Protein AF-R7LRD2-F1 (afdb_monomer_lite)

Radius of gyration: 16.64 Å; chains: 1; bounding box: 36×32×41 Å

Secondary structure (DSSP, 8-state):
-HHHHSSTHHHHHHHHHTTHHHHHTSHHHHHHHHHHHHHHHHHHHH--HHHHHHHHHHHHHHHHHHHHHHHHHHHHHHHHHHHHTT-

Structure (mmCIF, N/CA/C/O backbone):
data_AF-R7LRD2-F1
#
_entry.id   AF-R7LRD2-F1
#
loop_
_atom_site.group_PDB
_atom_site.id
_atom_site.type_symbol
_atom_site.label_atom_id
_atom_site.label_alt_id
_atom_site.label_comp_id
_atom_site.label_asym_id
_atom_site.label_entity_id
_atom_site.label_seq_id
_atom_site.pdbx_PDB_ins_code
_atom_site.Cartn_x
_atom_site.Cartn_y
_atom_site.Cartn_z
_atom_site.occupancy
_atom_site.B_iso_or_equiv
_atom_site.auth_seq_id
_atom_site.auth_comp_id
_atom_site.auth_asym_id
_atom_site.auth_atom_id
_atom_site.pdbx_PDB_model_num
ATOM 1 N N . MET A 1 1 ? 18.021 8.444 -7.296 1.00 60.41 1 MET A N 1
ATOM 2 C CA . MET A 1 1 ? 17.895 9.247 -6.063 1.00 60.41 1 MET A CA 1
ATOM 3 C C . MET A 1 1 ? 17.202 10.562 -6.378 1.00 60.41 1 MET A C 1
ATOM 5 O O . MET A 1 1 ? 16.156 10.789 -5.796 1.00 60.41 1 MET A O 1
ATOM 9 N N . ASP A 1 2 ? 17.674 11.345 -7.355 1.00 72.50 2 ASP A N 1
ATOM 10 C CA . ASP A 1 2 ? 17.055 12.639 -7.725 1.00 72.50 2 ASP A CA 1
ATOM 11 C C . ASP A 1 2 ? 15.554 12.560 -8.060 1.00 72.50 2 ASP A C 1
ATOM 13 O O . ASP A 1 2 ? 14.785 13.405 -7.624 1.00 72.50 2 ASP A O 1
ATOM 17 N N . PHE A 1 3 ? 15.122 11.471 -8.694 1.00 75.75 3 PHE A N 1
ATOM 18 C CA . PHE A 1 3 ? 13.717 11.152 -8.988 1.00 75.75 3 PHE A CA 1
ATOM 19 C C . PHE A 1 3 ? 12.781 11.027 -7.757 1.00 75.75 3 PHE A C 1
ATOM 21 O O . PHE A 1 3 ? 11.565 11.175 -7.880 1.00 75.75 3 PHE A O 1
ATOM 28 N N . PHE A 1 4 ? 13.317 10.737 -6.562 1.00 81.75 4 PHE A N 1
ATOM 29 C CA . PHE A 1 4 ? 12.530 10.803 -5.320 1.00 81.75 4 PHE A CA 1
ATOM 30 C C . PHE A 1 4 ? 12.432 12.240 -4.792 1.00 81.75 4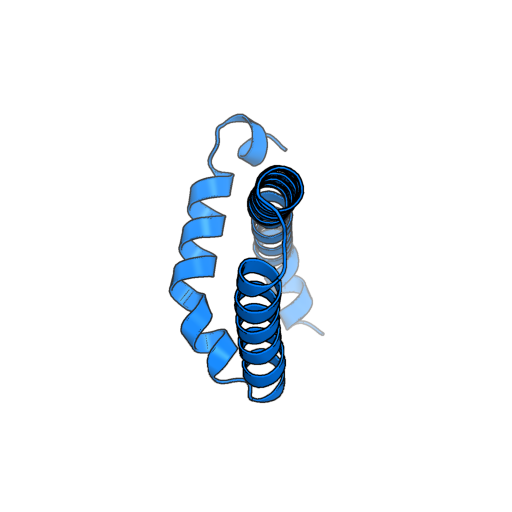 PHE A C 1
ATOM 32 O O . PHE A 1 4 ? 11.422 12.608 -4.199 1.00 81.75 4 PHE A O 1
ATOM 39 N N . ASN A 1 5 ? 13.462 13.055 -5.035 1.00 81.50 5 ASN A N 1
ATOM 40 C CA . ASN A 1 5 ? 13.577 14.416 -4.513 1.00 81.50 5 ASN A CA 1
ATOM 41 C C . ASN A 1 5 ? 12.736 15.428 -5.305 1.00 81.50 5 ASN A C 1
ATOM 43 O O . ASN A 1 5 ? 12.247 16.393 -4.726 1.00 81.50 5 ASN A O 1
ATOM 47 N N . ASP A 1 6 ? 12.561 15.218 -6.611 1.00 85.19 6 ASP A N 1
ATOM 48 C CA . ASP A 1 6 ? 11.760 16.090 -7.482 1.00 85.19 6 ASP A CA 1
ATOM 49 C C . ASP A 1 6 ? 10.270 15.694 -7.561 1.00 85.19 6 ASP A C 1
ATOM 51 O O . ASP A 1 6 ? 9.481 16.356 -8.233 1.00 85.19 6 ASP A O 1
ATOM 55 N N . GLY A 1 7 ? 9.867 14.632 -6.851 1.00 81.44 7 GLY A N 1
ATOM 56 C CA . GLY A 1 7 ? 8.487 14.141 -6.808 1.00 81.44 7 GLY A CA 1
ATOM 57 C C . GLY A 1 7 ? 8.062 13.293 -8.011 1.00 81.44 7 GLY A C 1
ATOM 58 O O . GLY A 1 7 ? 6.921 12.828 -8.043 1.00 81.44 7 GLY A O 1
ATOM 59 N N . SER A 1 8 ? 8.960 13.030 -8.965 1.00 83.00 8 SER A N 1
ATOM 60 C CA . SER A 1 8 ? 8.673 12.220 -10.158 1.00 83.00 8 SER A CA 1
ATOM 61 C C . SER A 1 8 ? 8.242 10.787 -9.825 1.00 83.00 8 SER A C 1
ATOM 63 O O . SER A 1 8 ? 7.538 10.157 -10.615 1.00 83.00 8 SER A O 1
ATOM 65 N N . TYR A 1 9 ? 8.599 10.275 -8.642 1.00 83.62 9 TYR A N 1
ATOM 66 C 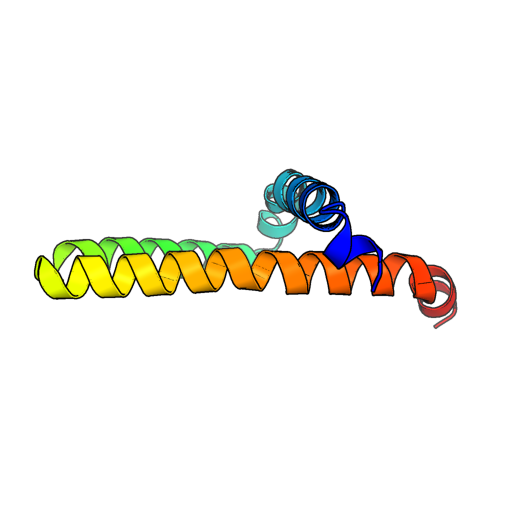CA . TYR A 1 9 ? 8.147 8.968 -8.156 1.00 83.62 9 TYR A CA 1
ATOM 67 C C . TYR A 1 9 ? 6.629 8.800 -8.132 1.00 83.62 9 TYR A C 1
ATOM 69 O O . TYR A 1 9 ? 6.140 7.727 -8.477 1.00 83.62 9 TYR A O 1
ATOM 77 N N . LYS A 1 10 ? 5.881 9.874 -7.861 1.00 85.25 10 LYS A N 1
ATOM 78 C CA . LYS A 1 10 ? 4.414 9.849 -7.855 1.00 85.25 10 LYS A CA 1
ATOM 79 C C . LYS A 1 10 ? 3.827 9.523 -9.225 1.00 85.25 10 LYS A C 1
ATOM 81 O O . LYS A 1 10 ? 2.827 8.820 -9.314 1.00 85.25 10 LYS A O 1
ATOM 86 N N . PHE A 1 11 ? 4.459 9.994 -10.303 1.00 84.75 11 PHE A N 1
ATOM 87 C CA . PHE A 1 11 ? 4.020 9.680 -11.665 1.00 84.75 11 PHE A CA 1
ATOM 88 C C . PHE A 1 11 ? 4.137 8.180 -11.954 1.00 84.75 11 PHE A C 1
ATOM 90 O O . PHE A 1 11 ? 3.224 7.576 -12.510 1.00 84.75 11 PHE A O 1
ATOM 97 N N . VAL A 1 12 ? 5.245 7.569 -11.532 1.00 81.31 12 VAL A N 1
ATOM 98 C CA . VAL A 1 12 ? 5.470 6.129 -11.696 1.00 81.31 12 VAL A CA 1
ATOM 99 C C . VAL A 1 12 ? 4.498 5.316 -10.850 1.00 81.31 12 VAL A C 1
ATOM 101 O O . VAL A 1 12 ? 3.916 4.362 -11.359 1.00 81.31 12 VAL A O 1
ATOM 104 N N . THR A 1 13 ? 4.277 5.712 -9.598 1.00 82.75 13 THR A N 1
ATOM 105 C CA . THR A 1 13 ? 3.272 5.092 -8.729 1.00 82.75 13 THR A CA 1
ATOM 106 C C . THR A 1 13 ? 1.885 5.133 -9.365 1.00 82.75 13 THR A C 1
ATOM 108 O O . THR A 1 13 ? 1.233 4.099 -9.466 1.00 82.75 13 THR A O 1
ATOM 111 N N . ASN A 1 14 ? 1.459 6.292 -9.874 1.00 84.88 14 ASN A N 1
ATOM 112 C CA . ASN A 1 14 ? 0.174 6.425 -10.564 1.00 84.88 14 ASN A CA 1
ATOM 113 C C . ASN A 1 14 ? 0.089 5.513 -11.789 1.00 84.88 14 ASN A C 1
ATOM 115 O O . ASN A 1 14 ? -0.904 4.815 -11.965 1.00 84.88 14 ASN A O 1
ATOM 119 N N . MET A 1 15 ? 1.150 5.454 -12.594 1.00 84.56 15 MET A N 1
ATOM 120 C CA . MET A 1 15 ? 1.201 4.578 -13.763 1.00 84.56 15 MET A CA 1
ATOM 121 C C . MET A 1 15 ? 1.101 3.090 -13.389 1.00 84.56 15 MET A C 1
ATOM 123 O O . MET A 1 15 ? 0.463 2.322 -14.105 1.00 84.56 15 MET A O 1
ATOM 127 N N . ILE A 1 16 ? 1.714 2.666 -12.280 1.00 82.12 16 ILE A N 1
ATOM 128 C CA . ILE A 1 16 ? 1.582 1.294 -11.765 1.00 82.12 16 ILE A CA 1
ATOM 129 C C . ILE A 1 16 ? 0.156 1.048 -11.264 1.00 82.12 16 ILE A C 1
ATOM 131 O O . ILE A 1 16 ? -0.436 0.023 -11.601 1.00 82.12 16 ILE A O 1
ATOM 135 N N . ASN A 1 17 ? -0.421 2.000 -10.528 1.00 82.31 17 ASN A N 1
ATOM 136 C CA . ASN A 1 17 ? -1.792 1.913 -10.026 1.00 82.31 17 ASN A CA 1
ATOM 137 C C . ASN A 1 17 ? -2.819 1.797 -11.162 1.00 82.31 17 ASN A C 1
ATOM 139 O O . ASN A 1 17 ? -3.747 1.002 -11.061 1.00 82.31 17 ASN A O 1
ATOM 143 N N . GLU A 1 18 ? -2.625 2.491 -12.286 1.00 85.88 18 GLU A N 1
ATOM 144 C CA . GLU A 1 18 ? -3.459 2.339 -13.492 1.00 85.88 18 GLU A CA 1
ATOM 145 C C . GLU A 1 18 ? -3.404 0.928 -14.104 1.00 85.88 18 GLU A C 1
ATOM 147 O O . GLU A 1 18 ? -4.255 0.559 -14.913 1.00 85.88 18 GLU A O 1
ATOM 152 N N . LYS A 1 19 ? -2.399 0.124 -13.743 1.00 85.38 19 LYS A N 1
ATOM 153 C CA . LYS A 1 19 ? -2.230 -1.263 -14.194 1.00 85.38 19 LYS A CA 1
ATOM 154 C C . LYS A 1 19 ? -2.616 -2.293 -13.135 1.00 85.38 19 LYS A C 1
ATOM 156 O O . LYS A 1 19 ? -2.479 -3.485 -13.403 1.00 85.38 19 LYS A O 1
ATOM 161 N N . ILE A 1 20 ? -3.139 -1.873 -11.979 1.00 83.75 20 ILE A N 1
ATOM 162 C CA . ILE A 1 20 ? -3.549 -2.784 -10.899 1.00 83.75 20 ILE A CA 1
ATOM 163 C C . ILE A 1 20 ? -4.552 -3.839 -11.390 1.00 83.75 20 ILE A C 1
ATOM 165 O O . ILE A 1 20 ? -4.502 -4.983 -10.952 1.00 83.75 20 ILE A O 1
ATOM 169 N N . ASP A 1 21 ? -5.422 -3.493 -12.342 1.00 85.19 21 ASP A N 1
ATOM 170 C CA . ASP A 1 21 ? -6.415 -4.430 -12.871 1.00 85.19 21 ASP A CA 1
ATOM 171 C C . ASP A 1 21 ? -5.773 -5.594 -13.633 1.00 85.19 21 ASP A C 1
ATOM 173 O O . ASP A 1 21 ? -6.278 -6.708 -13.565 1.00 85.19 21 ASP A O 1
ATOM 177 N N . VAL A 1 22 ? -4.605 -5.383 -14.250 1.00 89.38 22 VAL A N 1
ATOM 178 C CA . VAL A 1 22 ? -3.819 -6.467 -14.861 1.00 89.38 22 VAL A CA 1
ATOM 179 C C . VAL A 1 22 ? -3.284 -7.414 -13.784 1.00 89.38 22 VAL A C 1
ATOM 181 O O . VAL A 1 22 ? -3.281 -8.626 -13.969 1.00 89.38 22 VAL A O 1
ATOM 184 N N . LEU A 1 23 ? -2.863 -6.892 -12.625 1.00 83.88 23 LEU A N 1
ATOM 185 C CA . LEU A 1 23 ? -2.440 -7.739 -11.503 1.00 83.88 23 LEU A CA 1
ATOM 186 C C . LEU A 1 23 ? -3.610 -8.548 -10.935 1.00 83.88 23 LEU A C 1
ATOM 188 O O . LEU A 1 23 ? -3.419 -9.705 -10.571 1.00 83.88 23 LEU A O 1
ATOM 192 N N . LYS A 1 24 ? -4.822 -7.985 -10.914 1.00 86.56 24 LYS A N 1
ATOM 193 C CA . LYS A 1 24 ? -6.039 -8.700 -10.495 1.00 86.56 24 LYS A CA 1
ATOM 194 C C . LYS A 1 24 ? -6.439 -9.838 -11.441 1.00 86.56 24 LYS A C 1
ATOM 196 O O . LYS A 1 24 ? -7.195 -10.712 -11.032 1.00 86.56 24 LYS A O 1
ATOM 201 N N . GLU A 1 25 ? -5.925 -9.889 -12.672 1.00 92.19 25 GLU A N 1
ATOM 202 C CA . GLU A 1 25 ? -6.095 -11.072 -13.532 1.00 92.19 25 GLU A CA 1
ATOM 203 C C . GLU A 1 25 ? -5.348 -12.295 -12.971 1.00 92.19 25 GLU A C 1
ATOM 205 O O . GLU A 1 25 ? -5.735 -13.439 -13.225 1.00 92.19 25 GLU A O 1
ATOM 210 N N . ASN A 1 26 ? -4.297 -12.084 -12.169 1.00 93.69 26 ASN A N 1
ATOM 211 C CA . ASN A 1 26 ? -3.657 -13.160 -11.426 1.00 93.69 26 ASN A CA 1
ATOM 212 C C . ASN A 1 26 ? -4.541 -13.574 -10.239 1.00 93.69 26 ASN A C 1
ATOM 214 O O . ASN A 1 26 ? -4.733 -12.811 -9.292 1.00 93.69 26 ASN A O 1
ATOM 218 N N . GLY A 1 27 ? -5.047 -14.810 -10.274 1.00 91.69 27 GLY A N 1
ATOM 219 C CA . GLY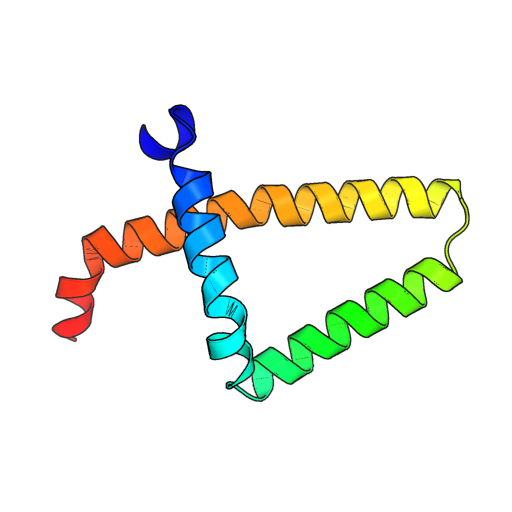 A 1 27 ? -5.998 -15.308 -9.276 1.00 91.69 27 GLY A CA 1
ATOM 220 C C . GLY A 1 27 ? -5.483 -15.269 -7.833 1.00 91.69 27 GLY A C 1
ATOM 221 O O . GLY A 1 27 ? -6.236 -14.895 -6.940 1.00 91.69 27 GLY A O 1
ATOM 222 N N . GLU A 1 28 ? -4.204 -15.583 -7.604 1.00 94.25 28 GLU A N 1
ATOM 223 C CA . GLU A 1 28 ? -3.616 -15.572 -6.257 1.00 94.25 28 GLU A CA 1
ATOM 224 C C . GLU A 1 28 ? -3.467 -14.145 -5.717 1.00 94.25 28 GLU A C 1
ATOM 226 O O . GLU A 1 28 ? -3.773 -13.881 -4.553 1.00 94.25 28 GLU A O 1
ATOM 231 N N . PHE A 1 29 ? -3.016 -13.210 -6.561 1.00 91.62 29 PHE A N 1
ATOM 232 C CA . PHE A 1 29 ? -2.970 -11.798 -6.196 1.00 91.62 29 PHE A CA 1
ATOM 233 C C . PHE A 1 29 ? -4.370 -11.281 -5.874 1.00 91.62 29 PHE A C 1
ATOM 235 O O . PHE A 1 29 ? -4.559 -10.671 -4.826 1.00 91.62 29 PHE A O 1
ATOM 242 N N . ASN A 1 30 ? -5.351 -11.557 -6.735 1.00 92.25 30 ASN A N 1
ATOM 243 C CA . ASN A 1 30 ? -6.717 -11.084 -6.551 1.00 92.25 30 ASN A CA 1
ATOM 244 C C . ASN A 1 30 ? -7.349 -11.630 -5.267 1.00 92.25 30 ASN A C 1
ATOM 246 O O . ASN A 1 30 ? -7.928 -10.862 -4.511 1.00 92.25 30 ASN A O 1
ATOM 250 N N . GLU A 1 31 ? -7.184 -12.923 -4.972 1.00 94.94 31 GLU A N 1
ATOM 251 C CA . GLU A 1 31 ? -7.686 -13.528 -3.733 1.00 94.94 31 GLU A CA 1
ATOM 252 C C . GLU A 1 31 ? -7.087 -12.854 -2.491 1.00 94.94 31 GLU A C 1
ATOM 254 O O . GLU A 1 31 ? -7.817 -12.452 -1.582 1.00 94.94 31 GLU A O 1
ATOM 259 N N . LYS A 1 32 ? -5.759 -12.671 -2.467 1.00 94.56 32 LYS A N 1
ATOM 260 C CA . LYS A 1 32 ? -5.073 -11.996 -1.355 1.00 94.56 32 LYS A CA 1
ATOM 261 C C . LYS A 1 32 ? -5.492 -10.535 -1.231 1.00 94.56 32 LYS A C 1
ATOM 263 O O . LYS A 1 32 ? -5.726 -10.065 -0.120 1.00 94.56 32 LYS A O 1
ATOM 268 N N . TYR A 1 33 ? -5.592 -9.833 -2.358 1.00 90.25 33 TYR A N 1
ATOM 269 C CA . TYR A 1 33 ? -5.997 -8.434 -2.418 1.00 90.25 33 TYR A CA 1
ATOM 270 C C . TYR A 1 33 ? -7.425 -8.266 -1.893 1.00 90.25 33 TYR A C 1
ATOM 272 O O . TYR A 1 33 ? -7.637 -7.497 -0.962 1.00 90.25 33 TYR A O 1
ATOM 280 N N . THR A 1 34 ? -8.390 -9.043 -2.391 1.00 91.38 34 THR A N 1
ATOM 281 C CA . THR A 1 34 ? -9.774 -9.031 -1.895 1.00 91.38 34 THR A CA 1
ATOM 282 C C . THR A 1 34 ? -9.836 -9.345 -0.404 1.00 91.38 34 THR A C 1
ATOM 284 O O . THR A 1 34 ? -10.422 -8.570 0.348 1.00 91.38 34 THR A O 1
ATOM 287 N N . ARG A 1 35 ? -9.157 -10.406 0.060 1.00 95.38 35 ARG A N 1
ATOM 288 C CA . ARG A 1 35 ? -9.184 -10.770 1.483 1.00 95.38 35 ARG A CA 1
ATOM 289 C C . ARG A 1 35 ? -8.614 -9.675 2.384 1.00 95.38 35 ARG A C 1
ATOM 291 O O . ARG A 1 35 ? -9.081 -9.513 3.507 1.00 95.38 35 ARG A O 1
ATOM 298 N N . MET A 1 36 ? -7.605 -8.942 1.917 1.00 92.94 36 MET A N 1
ATOM 299 C CA . MET A 1 36 ? -7.043 -7.810 2.652 1.00 92.94 36 MET A CA 1
ATOM 300 C C . MET A 1 36 ? -8.079 -6.697 2.848 1.00 92.94 36 MET A C 1
ATOM 302 O O . MET A 1 36 ? -8.228 -6.223 3.970 1.00 92.94 36 MET A O 1
ATOM 306 N N . TYR A 1 37 ? -8.810 -6.310 1.797 1.00 90.50 37 TYR A N 1
ATOM 307 C CA . TYR A 1 37 ? -9.856 -5.286 1.907 1.00 90.50 37 TYR A CA 1
ATOM 308 C C . TYR A 1 37 ? -11.032 -5.750 2.766 1.00 90.50 37 TYR A C 1
ATOM 310 O O . TYR A 1 37 ? -11.461 -4.993 3.630 1.00 90.50 37 TYR A O 1
ATOM 318 N N . ASP A 1 38 ? -11.470 -7.005 2.623 1.00 94.81 38 ASP A N 1
ATOM 319 C CA . ASP A 1 38 ? -12.517 -7.568 3.485 1.00 94.81 38 ASP A CA 1
ATOM 320 C C . ASP A 1 38 ? -12.120 -7.475 4.966 1.00 94.81 38 ASP A C 1
ATOM 322 O O . ASP A 1 38 ? -12.911 -7.060 5.807 1.00 94.81 38 ASP A O 1
ATOM 326 N N . LEU A 1 39 ? -10.868 -7.817 5.296 1.00 94.94 39 LEU A N 1
ATOM 327 C CA . LEU A 1 39 ? -10.356 -7.704 6.661 1.00 94.94 39 LEU A CA 1
ATOM 328 C C . LEU A 1 39 ? -10.290 -6.251 7.136 1.00 94.94 39 LEU A C 1
ATOM 330 O O . LEU A 1 39 ? -10.607 -5.990 8.290 1.00 94.94 39 LEU A O 1
ATOM 334 N N . ILE A 1 40 ? -9.881 -5.307 6.286 1.00 92.12 40 ILE A N 1
ATOM 335 C CA . ILE A 1 40 ? -9.866 -3.879 6.636 1.00 92.12 40 ILE A CA 1
ATOM 336 C C . ILE A 1 40 ? -11.281 -3.407 7.002 1.00 92.12 40 ILE A C 1
ATOM 338 O O . ILE A 1 40 ? -11.450 -2.758 8.036 1.00 92.12 40 ILE A O 1
ATOM 342 N N . ASP A 1 41 ? -12.286 -3.792 6.216 1.00 91.06 41 ASP A N 1
ATOM 343 C CA . ASP A 1 41 ? -13.688 -3.448 6.465 1.00 91.06 41 ASP A CA 1
ATOM 344 C C . ASP A 1 41 ? -14.219 -4.124 7.740 1.00 91.06 41 ASP A C 1
ATOM 346 O O . ASP A 1 41 ? -14.851 -3.476 8.578 1.00 91.06 41 ASP A O 1
ATOM 350 N N . GLU A 1 42 ? -13.911 -5.411 7.943 1.00 93.81 42 GLU A N 1
ATOM 351 C CA . GLU A 1 42 ? -14.225 -6.137 9.181 1.00 93.81 42 GLU A CA 1
ATOM 352 C C . GLU A 1 42 ? -13.606 -5.438 10.408 1.00 93.81 42 GLU A C 1
ATOM 354 O O . GLU A 1 42 ? -14.271 -5.290 11.437 1.00 93.81 42 GLU A O 1
ATOM 359 N N . PHE A 1 43 ? -12.355 -4.972 10.303 1.00 90.69 43 PHE A N 1
ATOM 360 C CA . PHE A 1 43 ? -11.666 -4.244 11.369 1.00 90.69 43 PHE A CA 1
ATOM 361 C C . PHE A 1 43 ? -12.309 -2.882 11.641 1.00 90.69 43 PHE A C 1
ATOM 363 O O . PHE A 1 43 ? -12.513 -2.530 12.805 1.00 90.69 43 PHE A O 1
ATOM 370 N N . ASP A 1 44 ? -12.689 -2.124 10.612 1.00 88.44 44 ASP A N 1
ATOM 371 C CA . ASP A 1 44 ? -13.341 -0.831 10.826 1.00 88.44 44 ASP A CA 1
ATOM 372 C C . ASP A 1 44 ? -14.674 -0.980 11.583 1.00 88.44 44 ASP A C 1
ATOM 374 O O . ASP A 1 44 ? -15.033 -0.117 12.380 1.00 88.44 44 ASP A O 1
ATOM 378 N N . LEU A 1 45 ? -15.388 -2.099 11.452 1.00 91.00 45 LEU A N 1
ATOM 379 C CA . LEU A 1 45 ? -16.630 -2.326 12.204 1.00 91.00 45 LEU A CA 1
ATOM 380 C C . LEU A 1 45 ? -16.424 -2.582 13.707 1.00 91.00 45 LEU A C 1
ATOM 382 O O . LEU A 1 45 ? -17.343 -2.337 14.490 1.00 91.00 45 LEU A O 1
ATOM 386 N N . ILE A 1 46 ? -15.254 -3.079 14.118 1.00 94.31 46 ILE A N 1
ATOM 387 C CA . ILE A 1 46 ? -14.993 -3.514 15.504 1.00 94.31 46 ILE A CA 1
ATOM 388 C C . ILE A 1 46 ? -14.137 -2.536 16.313 1.00 94.31 46 ILE A C 1
ATOM 390 O O . ILE A 1 46 ? -14.140 -2.603 17.542 1.00 94.31 46 ILE A O 1
ATOM 394 N N . LEU A 1 47 ? -13.382 -1.655 15.652 1.00 93.81 47 LEU A N 1
ATOM 395 C CA . LEU A 1 47 ? -12.482 -0.723 16.326 1.00 93.81 47 LEU A CA 1
ATOM 396 C C . LEU A 1 47 ? -13.242 0.447 16.967 1.00 93.81 47 LEU A C 1
ATOM 398 O O . LEU A 1 47 ? -14.125 1.054 16.362 1.00 93.81 47 LEU A O 1
ATOM 402 N N . GLU A 1 48 ? -12.831 0.828 18.176 1.00 94.44 48 GLU A N 1
ATOM 403 C CA . GLU A 1 48 ? -13.293 2.061 18.824 1.00 94.44 48 GLU A CA 1
ATOM 404 C C . GLU A 1 48 ? -12.660 3.306 18.174 1.00 94.44 48 GLU A C 1
ATOM 406 O O . GLU A 1 48 ? -11.574 3.236 17.596 1.00 94.44 48 GLU A O 1
ATOM 411 N N . ASP A 1 49 ? -13.273 4.485 18.335 1.00 92.69 49 ASP A N 1
ATOM 412 C CA . ASP A 1 49 ? -12.873 5.734 17.658 1.00 92.69 49 ASP A CA 1
ATOM 413 C C . ASP A 1 49 ? -11.371 6.069 17.742 1.00 92.69 49 ASP A C 1
ATOM 415 O O . ASP A 1 49 ? -10.759 6.503 16.763 1.00 92.69 49 ASP A O 1
ATOM 419 N N . ASN A 1 50 ? -10.738 5.873 18.904 1.00 94.19 50 ASN A N 1
ATOM 420 C CA . ASN A 1 50 ? -9.302 6.135 19.064 1.00 94.19 50 ASN A CA 1
ATOM 421 C C . ASN A 1 50 ? -8.431 5.085 18.352 1.00 94.19 50 ASN A C 1
ATOM 423 O O . ASN A 1 50 ? -7.346 5.400 17.865 1.00 94.19 50 ASN A O 1
ATOM 427 N N . GLN A 1 51 ? -8.892 3.837 18.289 1.00 95.00 51 GLN A N 1
ATOM 428 C CA . GLN A 1 51 ? -8.196 2.772 17.574 1.00 95.00 51 GLN A CA 1
ATOM 429 C C . GLN A 1 51 ? -8.344 2.953 16.062 1.00 95.00 51 GLN A C 1
ATOM 431 O O . GLN A 1 51 ? -7.345 2.845 15.359 1.00 95.00 51 GLN A O 1
ATOM 436 N N . LYS A 1 52 ? -9.536 3.337 15.582 1.00 93.06 52 LYS A N 1
ATOM 437 C CA . LYS A 1 52 ? -9.783 3.696 14.176 1.00 93.06 52 LYS A CA 1
ATOM 438 C C . LYS A 1 52 ? -8.843 4.790 13.692 1.00 93.06 52 LYS A C 1
ATOM 440 O O . LYS A 1 52 ? -8.237 4.651 12.639 1.00 93.06 52 LYS A O 1
ATOM 445 N N . LYS A 1 53 ? -8.651 5.856 14.479 1.00 94.19 53 LYS A N 1
ATOM 446 C CA . LYS A 1 53 ? -7.705 6.932 14.127 1.00 94.19 53 LYS A CA 1
ATOM 447 C C . LYS A 1 53 ? -6.285 6.412 13.915 1.00 94.19 53 LYS A C 1
ATOM 449 O O . LYS A 1 53 ? -5.676 6.723 12.900 1.00 94.19 53 LYS A O 1
ATOM 454 N N . LYS A 1 54 ? -5.783 5.596 14.846 1.00 95.50 54 LYS A N 1
ATOM 455 C CA . LYS A 1 54 ? -4.444 4.997 14.739 1.00 95.50 54 LYS A CA 1
ATOM 456 C C . LYS A 1 54 ? -4.345 4.011 13.581 1.00 95.50 54 LYS A C 1
ATOM 458 O O . LYS A 1 54 ? -3.327 3.965 12.908 1.00 95.50 54 LYS A O 1
ATOM 463 N N . PHE A 1 55 ? -5.388 3.219 13.357 1.00 93.75 55 PHE A N 1
ATOM 464 C CA . PHE A 1 55 ? -5.440 2.277 12.249 1.00 93.75 55 PHE A CA 1
ATOM 465 C C . PHE A 1 55 ? -5.413 3.004 10.901 1.00 93.75 55 PHE A C 1
ATOM 467 O O . PHE A 1 55 ? -4.605 2.662 10.045 1.00 93.75 55 PHE A O 1
ATOM 474 N N . ASN A 1 56 ? -6.202 4.068 10.749 1.00 91.25 56 ASN A N 1
ATOM 475 C CA . ASN A 1 56 ? -6.199 4.897 9.547 1.00 91.25 56 ASN A CA 1
ATOM 476 C C . ASN A 1 56 ? -4.835 5.560 9.315 1.00 91.25 56 ASN A C 1
ATOM 478 O O . ASN A 1 56 ? -4.357 5.563 8.186 1.00 91.25 56 ASN A O 1
ATOM 482 N N . GLU A 1 57 ? -4.181 6.052 10.372 1.00 95.75 57 GLU A N 1
ATOM 483 C CA . GLU A 1 57 ? -2.813 6.581 10.289 1.00 95.75 57 GLU A CA 1
ATOM 484 C C . GLU A 1 57 ? -1.814 5.505 9.829 1.00 95.75 57 GLU A C 1
ATOM 486 O O . GLU A 1 57 ? -0.983 5.761 8.961 1.00 95.75 57 GLU A O 1
ATOM 491 N N . ILE A 1 58 ? -1.917 4.274 10.344 1.00 94.50 58 ILE A N 1
ATOM 492 C CA . ILE A 1 58 ? -1.088 3.146 9.893 1.00 94.50 58 ILE A CA 1
ATOM 493 C C . ILE A 1 58 ? -1.334 2.849 8.410 1.00 94.50 58 ILE A C 1
ATOM 495 O O . ILE A 1 58 ? -0.370 2.698 7.662 1.00 94.50 58 ILE A O 1
ATOM 499 N N . MET A 1 59 ? -2.595 2.782 7.976 1.00 91.75 59 MET A N 1
ATOM 500 C CA . MET A 1 59 ? -2.935 2.522 6.576 1.00 91.75 59 MET A CA 1
ATOM 501 C C . MET A 1 59 ? -2.400 3.622 5.657 1.00 91.75 59 MET A C 1
ATOM 503 O O . MET A 1 59 ? -1.801 3.318 4.629 1.00 91.75 59 MET A O 1
ATOM 507 N N . GLU A 1 60 ? -2.542 4.890 6.046 1.00 93.44 60 GLU A N 1
ATOM 508 C CA . GLU A 1 60 ? -1.980 6.026 5.312 1.00 93.44 60 GLU A CA 1
ATOM 509 C C . GLU A 1 60 ? -0.451 5.923 5.197 1.00 93.44 60 GLU A C 1
ATOM 511 O O . GLU A 1 60 ? 0.105 6.090 4.111 1.00 93.44 60 GLU A O 1
ATOM 516 N N . LEU A 1 61 ? 0.241 5.586 6.290 1.00 95.06 61 LEU A N 1
ATOM 517 C CA . LEU A 1 61 ? 1.690 5.376 6.279 1.00 95.06 61 LEU A CA 1
ATOM 518 C C . LEU A 1 61 ? 2.102 4.204 5.378 1.00 95.06 61 LEU A C 1
ATOM 520 O O . LEU A 1 61 ? 3.098 4.328 4.662 1.00 95.06 61 LEU A O 1
ATOM 524 N N . ILE A 1 62 ? 1.357 3.094 5.382 1.00 90.81 62 ILE A N 1
ATOM 525 C CA . ILE A 1 62 ? 1.606 1.945 4.498 1.00 90.81 62 ILE A CA 1
ATOM 526 C C . ILE A 1 62 ? 1.489 2.374 3.036 1.00 90.81 62 ILE A C 1
ATOM 528 O O . ILE A 1 62 ? 2.456 2.203 2.296 1.00 90.81 62 ILE A O 1
ATOM 532 N N . TYR A 1 63 ? 0.370 2.991 2.642 1.00 86.62 63 TYR A N 1
ATOM 533 C CA . TYR A 1 63 ? 0.158 3.430 1.261 1.00 86.62 63 TYR A CA 1
ATOM 534 C C . TYR A 1 63 ? 1.234 4.419 0.808 1.00 86.62 63 TYR A C 1
ATOM 536 O O . TYR A 1 63 ? 1.852 4.219 -0.235 1.00 86.62 63 TYR A O 1
ATOM 544 N N . ASN A 1 64 ? 1.534 5.431 1.630 1.00 88.25 64 ASN A N 1
ATOM 545 C CA . ASN A 1 64 ? 2.575 6.414 1.330 1.00 88.25 64 ASN A CA 1
ATOM 546 C C . ASN A 1 64 ? 3.960 5.769 1.192 1.00 88.25 64 ASN A C 1
ATOM 548 O O . ASN A 1 64 ? 4.770 6.213 0.381 1.00 88.25 64 ASN A O 1
ATOM 552 N N . THR A 1 65 ? 4.255 4.730 1.977 1.00 89.31 65 THR A N 1
ATOM 553 C CA . THR A 1 65 ? 5.540 4.023 1.901 1.00 89.31 65 THR A CA 1
ATOM 554 C C . THR A 1 65 ? 5.603 3.099 0.679 1.00 89.31 65 THR A C 1
ATOM 556 O O . THR A 1 65 ? 6.645 3.037 0.021 1.00 89.31 65 THR A O 1
ATOM 559 N N . GLU A 1 66 ? 4.501 2.426 0.326 1.00 88.19 66 GLU A N 1
ATOM 560 C CA . GLU A 1 66 ? 4.393 1.604 -0.888 1.00 88.19 66 GLU A CA 1
ATOM 561 C C . GLU A 1 66 ? 4.697 2.391 -2.162 1.00 88.19 66 GLU A C 1
ATOM 563 O O . GLU A 1 66 ? 5.376 1.861 -3.046 1.00 88.19 66 GLU A O 1
ATOM 568 N N . GLU A 1 67 ? 4.309 3.670 -2.231 1.00 85.81 67 GLU A N 1
ATOM 569 C CA . GLU A 1 67 ? 4.637 4.523 -3.379 1.00 85.81 67 GLU A CA 1
ATOM 570 C C . GLU A 1 67 ? 6.148 4.544 -3.671 1.00 85.81 67 GLU A C 1
ATOM 572 O O . GLU A 1 67 ? 6.572 4.479 -4.827 1.00 85.81 67 GLU A O 1
ATOM 577 N N . TYR A 1 68 ? 6.988 4.580 -2.632 1.00 86.81 68 TYR A N 1
ATOM 578 C CA . TYR A 1 68 ? 8.442 4.570 -2.801 1.00 86.81 68 TYR A CA 1
ATOM 579 C C . TYR A 1 68 ? 8.956 3.210 -3.278 1.00 86.81 68 TYR A C 1
ATOM 581 O O . TYR A 1 68 ? 9.865 3.160 -4.113 1.00 86.81 68 TYR A O 1
ATOM 589 N N . TYR A 1 69 ? 8.383 2.108 -2.783 1.00 85.50 69 TYR A N 1
ATOM 590 C CA . TYR A 1 69 ? 8.761 0.759 -3.208 1.00 85.50 69 TYR A CA 1
ATOM 591 C C . TYR A 1 69 ? 8.398 0.504 -4.671 1.00 85.50 69 TYR A C 1
ATOM 593 O O . TYR A 1 69 ? 9.234 -0.005 -5.421 1.00 85.50 69 TYR A O 1
ATOM 601 N N . PHE A 1 70 ? 7.206 0.914 -5.108 1.00 84.62 70 PHE A N 1
ATOM 602 C CA . PHE A 1 70 ? 6.783 0.809 -6.505 1.00 84.62 70 PHE A CA 1
ATOM 603 C C . PHE A 1 70 ? 7.678 1.616 -7.433 1.00 84.62 70 PHE A C 1
ATOM 60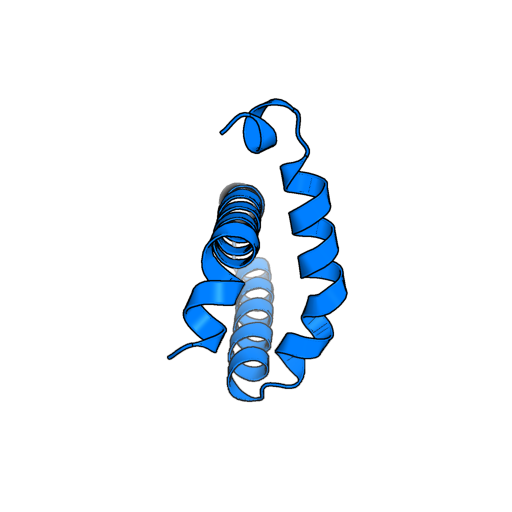5 O O . PHE A 1 70 ? 8.162 1.108 -8.450 1.00 84.62 70 PHE A O 1
ATOM 612 N N . ALA A 1 71 ? 7.973 2.853 -7.053 1.00 84.31 71 ALA A N 1
ATOM 613 C CA . ALA A 1 71 ? 8.816 3.706 -7.861 1.00 84.31 71 ALA A CA 1
ATOM 614 C C . ALA A 1 71 ? 10.273 3.202 -7.922 1.00 84.31 71 ALA A C 1
ATOM 616 O O . ALA A 1 71 ? 10.915 3.276 -8.976 1.00 84.31 71 ALA A O 1
ATOM 617 N N . LEU A 1 72 ? 10.785 2.609 -6.834 1.00 85.88 72 LEU A N 1
ATOM 618 C CA . LEU A 1 72 ? 12.078 1.923 -6.833 1.00 85.88 72 LEU A CA 1
ATOM 619 C C . LEU A 1 72 ? 12.069 0.689 -7.744 1.00 85.88 72 LEU A C 1
ATOM 621 O O . LEU A 1 72 ? 12.974 0.541 -8.565 1.00 85.88 72 LEU A O 1
ATOM 625 N N . ALA A 1 73 ? 11.061 -0.178 -7.624 1.00 84.12 73 ALA A N 1
ATOM 626 C CA . ALA A 1 73 ? 10.937 -1.392 -8.429 1.00 84.12 73 ALA A CA 1
ATOM 627 C C . ALA A 1 73 ? 10.896 -1.069 -9.929 1.00 84.12 73 ALA A C 1
ATOM 629 O O . ALA A 1 73 ? 11.624 -1.676 -10.715 1.00 84.12 73 ALA A O 1
ATOM 630 N N . TYR A 1 74 ? 10.131 -0.048 -10.319 1.00 82.81 74 TYR A N 1
ATOM 631 C CA . TYR A 1 74 ? 10.109 0.444 -11.693 1.00 82.81 74 TYR A CA 1
ATOM 632 C C . TYR A 1 74 ? 11.469 0.979 -12.144 1.00 82.81 74 TYR A C 1
ATOM 634 O O . TYR A 1 74 ? 11.942 0.627 -13.221 1.00 82.81 74 TYR A O 1
ATOM 642 N N . SER A 1 75 ? 12.130 1.802 -11.323 1.00 81.88 75 SER A N 1
ATOM 643 C CA . SER A 1 75 ? 13.459 2.341 -11.635 1.00 81.88 75 SER A CA 1
ATOM 644 C C . SER A 1 75 ? 14.478 1.223 -11.885 1.00 81.88 75 SER A C 1
ATOM 646 O O . SER A 1 75 ? 15.248 1.278 -12.848 1.00 81.88 75 SER A O 1
ATOM 648 N N . LEU A 1 76 ? 14.443 0.173 -11.059 1.00 81.69 76 LEU A N 1
ATOM 649 C CA . LEU A 1 76 ? 15.259 -1.025 -11.240 1.00 81.69 76 LEU A CA 1
ATOM 650 C C . LEU A 1 76 ? 14.883 -1.776 -12.523 1.00 81.69 76 LEU A C 1
ATOM 652 O O . LEU A 1 76 ? 15.778 -2.138 -13.281 1.00 81.69 76 LEU A O 1
ATOM 656 N N . GLY A 1 77 ? 13.592 -1.951 -12.807 1.00 83.06 77 GLY A N 1
ATOM 657 C CA . GLY A 1 77 ? 13.108 -2.566 -14.044 1.00 83.06 77 GLY A CA 1
ATOM 658 C C . GLY A 1 77 ? 13.533 -1.803 -15.302 1.00 83.06 77 GLY A C 1
ATOM 659 O O . GLY A 1 77 ? 13.994 -2.410 -16.259 1.00 83.06 77 GLY A O 1
ATOM 660 N N . VAL A 1 78 ? 13.485 -0.470 -15.303 1.00 80.00 78 VAL A N 1
ATOM 661 C CA . VAL A 1 78 ? 13.979 0.347 -16.427 1.00 80.00 78 VAL A CA 1
ATOM 662 C C . VAL A 1 78 ? 15.492 0.207 -16.586 1.00 80.00 78 VAL A C 1
ATOM 664 O O . VAL A 1 78 ? 15.994 0.095 -17.704 1.00 80.00 78 VAL A O 1
ATOM 667 N N . LYS A 1 79 ? 16.231 0.211 -15.471 1.00 79.94 79 LYS A N 1
ATOM 668 C CA . LYS A 1 79 ? 17.695 0.155 -15.486 1.00 79.94 79 LYS A CA 1
ATOM 669 C C . LYS A 1 79 ? 18.233 -1.217 -15.894 1.00 79.94 79 LYS A C 1
ATOM 671 O O . LYS A 1 79 ? 19.223 -1.277 -16.615 1.00 79.94 79 LYS A O 1
ATOM 676 N N . TYR A 1 80 ? 17.603 -2.289 -15.425 1.00 77.81 80 TYR A N 1
ATOM 677 C CA . TYR A 1 80 ? 18.106 -3.660 -15.542 1.00 77.81 80 TYR A CA 1
ATOM 678 C C . TYR A 1 80 ? 17.212 -4.578 -16.386 1.00 77.81 80 TYR A C 1
ATOM 680 O O . TYR A 1 80 ? 17.590 -5.715 -16.647 1.00 77.81 80 TYR A O 1
ATOM 688 N N . GLY A 1 81 ? 16.052 -4.116 -16.857 1.00 73.88 81 GLY A N 1
ATOM 689 C CA . GLY A 1 81 ? 15.082 -4.942 -17.588 1.00 73.88 81 GLY A CA 1
ATOM 690 C C . GLY A 1 81 ? 15.661 -5.589 -18.843 1.00 73.88 81 GLY A C 1
ATOM 691 O O . GLY A 1 81 ? 15.444 -6.769 -19.082 1.00 73.88 81 GLY A O 1
ATOM 692 N N . LYS A 1 82 ? 16.513 -4.863 -19.577 1.00 70.38 82 LYS A N 1
ATOM 693 C CA . LYS A 1 82 ? 17.218 -5.398 -20.757 1.00 70.38 82 LYS A CA 1
ATOM 694 C C . LYS A 1 82 ? 18.245 -6.483 -20.436 1.00 70.38 82 LYS A C 1
ATOM 696 O O . LYS A 1 82 ? 18.653 -7.216 -21.332 1.00 70.38 82 LYS A O 1
ATOM 701 N N . ASP A 1 83 ? 18.723 -6.541 -19.198 1.00 69.88 83 ASP A N 1
ATOM 702 C CA . ASP A 1 83 ? 19.636 -7.592 -18.754 1.00 69.88 83 ASP A CA 1
ATOM 703 C C . ASP A 1 83 ? 18.867 -8.808 -18.223 1.00 69.88 83 ASP A C 1
ATOM 705 O O . ASP A 1 83 ? 19.355 -9.925 -18.358 1.00 69.88 83 ASP A O 1
ATOM 709 N N . LEU A 1 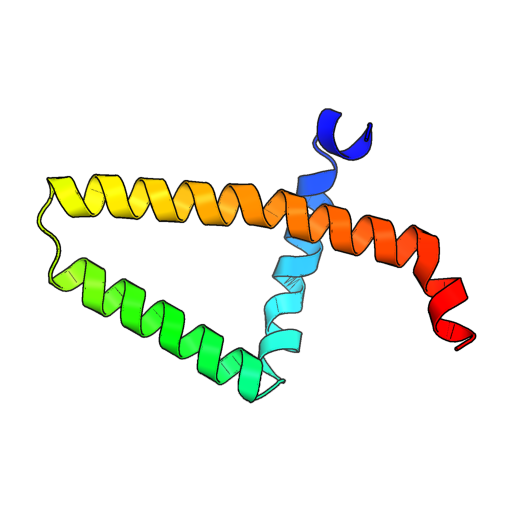84 ? 17.640 -8.614 -17.724 1.00 63.44 84 LEU A N 1
ATOM 710 C CA . LEU A 1 84 ? 16.715 -9.704 -17.396 1.00 63.44 84 LEU A CA 1
ATOM 711 C C . LEU A 1 84 ? 16.198 -10.434 -18.644 1.00 63.44 84 LEU A C 1
ATOM 713 O O . LEU A 1 84 ? 16.035 -11.643 -18.599 1.00 63.44 84 LEU A O 1
ATOM 717 N N . GLU A 1 85 ? 16.000 -9.738 -19.768 1.00 62.44 85 GLU A N 1
ATOM 718 C CA . GLU A 1 85 ? 15.609 -10.358 -21.051 1.00 62.44 85 GLU A CA 1
ATOM 719 C C . GLU A 1 85 ? 16.665 -11.323 -21.628 1.00 62.44 85 GLU A C 1
ATOM 721 O O . GLU A 1 85 ? 16.377 -12.067 -22.563 1.00 62.44 85 GLU A O 1
ATOM 726 N N . LYS A 1 86 ? 17.901 -11.284 -21.113 1.00 68.31 86 LYS A N 1
ATOM 727 C CA . LYS A 1 86 ? 19.020 -12.127 -21.567 1.00 68.31 86 LYS A CA 1
ATOM 728 C C . LYS A 1 86 ? 19.242 -13.370 -20.695 1.00 68.31 86 LYS A C 1
ATOM 730 O O . LYS A 1 86 ? 20.163 -14.131 -20.997 1.00 68.31 86 LYS A O 1
ATOM 735 N N . LEU A 1 87 ? 18.477 -13.528 -19.611 1.00 58.50 87 LEU A N 1
ATOM 736 C CA . LEU A 1 87 ? 18.437 -14.738 -18.779 1.00 58.50 87 LEU A CA 1
ATOM 737 C C . LEU A 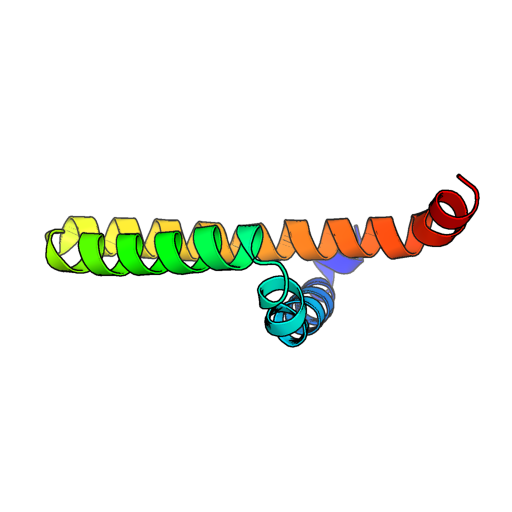1 87 ? 17.489 -15.771 -19.393 1.00 58.50 87 LEU A C 1
ATOM 739 O O . LEU A 1 87 ? 17.839 -16.969 -19.319 1.00 58.50 87 LEU A O 1
#

Sequence (87 aa):
MDFFNDGSYKFVTNMINEKIDVLKENGEFNEKYTRMYDLIDEFDLILEDNQKKKFNEIMELIYNTEEYYFALAYSLGVKYGKDLEKL

Foldseek 3Di:
DVCVVVVVLVVQLVVVVVCVVVVCVPVVSVVVVVVVVVVVVVVVVPDDPVRNVVVVVVVVVVVVVVSVVSSVVVVCCVVCVVVVVVD

pLDDT: mean 86.12, std 8.39, range [58.5, 95.75]